Protein AF-A0A6C0JYA4-F1 (afdb_monomer_lite)

Organism: NCBI:txid1070528

Secondary structure (DSSP, 8-state):
-PPPGGGSS----HHHHHHHHHHHHHHTSPPPSSHHHHHHHHHHHHHHHHHHHHHHHHHTT-SS-----TTHHHHGGGS-HHHHHHHHHS-HHHHHHHHHHHHHHHHHHHHHHHHHHH-

Radius of gyration: 18.19 Å; chains: 1; bounding box: 56×25×43 Å

Foldseek 3Di:
DDQADPNDPHRDPVVVVVLVVVLVVLVPDDADPDPLSNVLSVVVSVLVSVQVQQVVCVVVVPPDHDEQDQCCVVCVVSGDPVNVVRVVPDDPVVVVVSVVSNVVVVVSNVCSVCVVVVD

Structure (mmCIF, N/CA/C/O backbone):
data_AF-A0A6C0JYA4-F1
#
_entry.id   AF-A0A6C0JYA4-F1
#
loop_
_atom_site.group_PDB
_atom_site.id
_atom_site.type_symbol
_atom_site.label_atom_id
_atom_site.label_alt_id
_atom_site.label_comp_id
_atom_site.label_asym_id
_atom_site.label_entity_id
_atom_site.label_seq_id
_atom_site.pdbx_PDB_ins_code
_atom_site.Cartn_x
_atom_site.Cartn_y
_atom_site.Cartn_z
_atom_site.occupancy
_atom_site.B_iso_or_equiv
_atom_site.auth_seq_id
_atom_site.auth_comp_id
_atom_site.auth_asym_id
_atom_site.auth_atom_id
_atom_site.pdbx_PDB_model_num
ATOM 1 N N . MET A 1 1 ? 25.668 -7.040 -8.584 1.00 43.50 1 MET A N 1
ATOM 2 C CA . MET A 1 1 ? 25.799 -8.229 -7.714 1.00 43.50 1 MET A CA 1
ATOM 3 C C . MET A 1 1 ? 26.359 -7.741 -6.385 1.00 43.50 1 MET A C 1
ATOM 5 O O . MET A 1 1 ? 27.529 -7.396 -6.336 1.00 43.50 1 MET A O 1
ATOM 9 N N . GLY A 1 2 ? 25.499 -7.531 -5.382 1.00 49.62 2 GLY A N 1
ATOM 10 C CA . GLY A 1 2 ? 25.904 -6.963 -4.088 1.00 49.62 2 GLY A CA 1
ATOM 11 C C . GLY A 1 2 ? 26.675 -7.986 -3.256 1.00 49.62 2 GLY A C 1
ATOM 12 O O . GLY A 1 2 ? 26.340 -9.162 -3.291 1.00 49.62 2 GLY A O 1
ATOM 13 N N . LEU A 1 3 ? 27.725 -7.559 -2.559 1.00 51.03 3 LEU A N 1
ATOM 14 C CA . LEU A 1 3 ? 28.506 -8.406 -1.655 1.00 51.03 3 LEU A CA 1
ATOM 15 C C . LEU A 1 3 ? 27.613 -8.939 -0.522 1.00 51.03 3 LEU A C 1
ATOM 17 O O . LEU A 1 3 ? 26.880 -8.173 0.100 1.00 51.03 3 LEU A O 1
ATOM 21 N N . GLY A 1 4 ? 27.659 -10.251 -0.284 1.00 56.31 4 GLY A N 1
ATOM 22 C CA . GLY A 1 4 ? 26.934 -10.904 0.806 1.00 56.31 4 GLY A CA 1
ATOM 23 C C . GLY A 1 4 ? 27.407 -10.451 2.192 1.00 56.31 4 GLY A C 1
ATOM 24 O O . GLY A 1 4 ? 28.536 -9.988 2.380 1.00 56.31 4 GLY A O 1
ATOM 25 N N . LEU A 1 5 ? 26.518 -10.584 3.173 1.00 59.09 5 LEU A N 1
ATOM 26 C CA . LEU A 1 5 ? 26.707 -10.221 4.571 1.00 59.09 5 LEU A CA 1
ATOM 27 C C . LEU A 1 5 ? 27.910 -10.988 5.148 1.00 59.09 5 LEU A C 1
ATOM 29 O O . LEU A 1 5 ? 27.942 -12.218 5.117 1.00 59.09 5 LEU A O 1
ATOM 33 N N . PHE A 1 6 ? 28.916 -10.270 5.652 1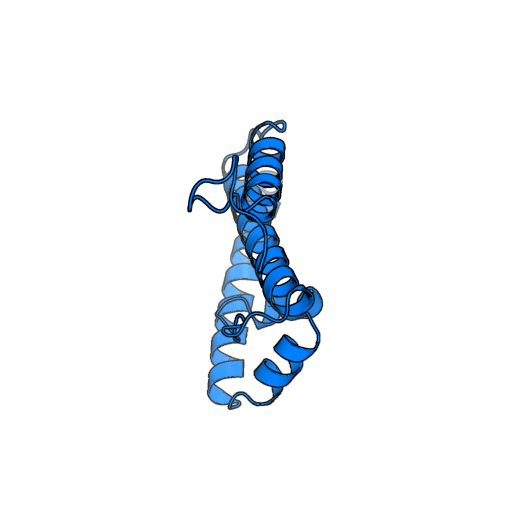.00 71.44 6 PHE A N 1
ATOM 34 C CA . PHE A 1 6 ? 30.147 -10.843 6.225 1.00 71.44 6 PHE A CA 1
ATOM 35 C C . PHE A 1 6 ? 30.900 -11.831 5.308 1.00 71.44 6 PHE A C 1
ATOM 37 O O . PHE A 1 6 ? 31.532 -12.765 5.795 1.00 71.44 6 PHE A O 1
ATOM 44 N N . GLY A 1 7 ? 30.826 -11.666 3.980 1.00 66.00 7 GLY A N 1
ATOM 45 C CA . GLY A 1 7 ? 31.504 -12.570 3.037 1.00 66.00 7 GLY A CA 1
ATOM 46 C C . GLY A 1 7 ? 30.874 -13.966 2.937 1.00 66.00 7 GLY A C 1
ATOM 47 O O . GLY A 1 7 ? 31.467 -14.873 2.360 1.00 66.00 7 GLY A O 1
ATOM 48 N N . THR A 1 8 ? 29.671 -14.141 3.486 1.00 71.75 8 THR A N 1
ATOM 49 C CA . THR A 1 8 ? 28.866 -15.362 3.360 1.00 71.75 8 THR A CA 1
ATOM 50 C C . THR A 1 8 ? 27.921 -15.260 2.152 1.00 71.75 8 THR A C 1
ATOM 52 O O . THR A 1 8 ? 27.666 -14.155 1.667 1.00 71.75 8 THR A O 1
ATOM 55 N N . PRO A 1 9 ? 27.341 -16.374 1.661 1.00 64.31 9 PRO A N 1
ATOM 56 C CA . PRO A 1 9 ? 26.300 -16.329 0.627 1.00 64.31 9 PRO A CA 1
ATOM 57 C C . PRO A 1 9 ? 24.967 -15.733 1.121 1.00 64.31 9 PRO A C 1
ATOM 59 O O . PRO A 1 9 ? 23.997 -15.715 0.365 1.00 64.31 9 PRO A O 1
ATOM 62 N N . LEU A 1 10 ? 24.874 -15.268 2.377 1.00 61.44 10 LEU A N 1
ATOM 63 C CA . LEU A 1 10 ? 23.678 -14.587 2.867 1.00 61.44 10 LEU A CA 1
ATOM 64 C C . LEU A 1 10 ? 23.630 -13.166 2.311 1.00 61.44 10 LEU A C 1
ATOM 66 O O . LEU A 1 10 ? 24.491 -12.340 2.595 1.00 61.44 10 LEU A O 1
ATOM 70 N N . TYR A 1 11 ? 22.570 -12.848 1.581 1.00 66.44 11 TYR A N 1
ATOM 71 C CA . TYR A 1 11 ? 22.277 -11.486 1.153 1.00 66.44 11 TYR A CA 1
ATOM 72 C C . TYR A 1 11 ? 21.347 -10.838 2.175 1.00 66.44 11 TYR A C 1
ATOM 74 O O . TYR A 1 11 ? 20.232 -11.310 2.396 1.00 66.44 11 TYR A O 1
ATOM 82 N N . LEU A 1 12 ? 21.789 -9.749 2.804 1.00 64.75 12 LEU A N 1
ATOM 83 C CA . LEU A 1 12 ? 20.901 -8.947 3.637 1.00 64.75 12 LEU A CA 1
ATOM 84 C C . LEU A 1 12 ? 20.048 -8.066 2.725 1.00 64.75 12 LEU A C 1
ATOM 86 O O . LEU A 1 12 ? 20.562 -7.176 2.049 1.00 64.75 12 LEU A O 1
ATOM 90 N N . ASN A 1 13 ? 18.736 -8.299 2.707 1.00 75.88 13 ASN A N 1
ATOM 91 C CA . ASN A 1 13 ? 17.814 -7.406 2.020 1.00 75.88 13 ASN A CA 1
ATOM 92 C C . ASN A 1 13 ? 17.496 -6.213 2.931 1.00 75.88 13 ASN A C 1
ATOM 94 O O . ASN A 1 13 ? 16.450 -6.173 3.582 1.00 75.88 13 ASN A O 1
ATOM 98 N N . GLU A 1 14 ? 18.421 -5.251 2.980 1.00 71.44 14 GLU A N 1
ATOM 99 C CA . GLU A 1 14 ? 18.302 -3.994 3.737 1.00 71.44 14 GLU A CA 1
ATOM 100 C C . GLU A 1 14 ? 16.938 -3.314 3.534 1.00 71.44 14 GLU A C 1
ATOM 102 O O . GLU A 1 14 ? 16.371 -2.741 4.459 1.00 71.44 14 GLU A O 1
ATOM 107 N N . LYS A 1 15 ? 16.347 -3.464 2.346 1.00 73.25 15 LYS A N 1
ATOM 108 C CA . LYS A 1 15 ? 15.083 -2.840 1.960 1.00 73.25 15 LYS A CA 1
ATOM 109 C C . LYS A 1 15 ? 13.881 -3.513 2.622 1.00 73.25 15 LYS A C 1
ATOM 111 O O . LYS A 1 15 ? 12.986 -2.819 3.098 1.00 73.25 15 LYS A O 1
ATOM 116 N N . CYS A 1 16 ? 13.878 -4.846 2.724 1.00 78.44 16 CYS A N 1
ATOM 117 C CA . CYS A 1 16 ? 12.888 -5.561 3.539 1.00 78.44 16 CYS A CA 1
ATOM 118 C C . CYS A 1 16 ? 13.033 -5.206 5.018 1.00 78.44 16 CYS A C 1
ATOM 120 O O . CYS A 1 16 ? 12.035 -5.105 5.727 1.00 78.44 16 CYS A O 1
ATOM 122 N N . LEU A 1 17 ? 14.263 -4.977 5.474 1.00 82.00 17 LEU A N 1
ATOM 123 C CA . LEU A 1 17 ? 14.544 -4.563 6.842 1.00 82.00 17 LEU A CA 1
ATOM 124 C C . LEU A 1 17 ? 13.944 -3.174 7.117 1.00 82.00 17 LEU A C 1
ATOM 126 O O . LEU A 1 17 ? 13.177 -3.030 8.062 1.00 82.00 17 LEU A O 1
ATOM 130 N N . VAL A 1 18 ? 14.157 -2.203 6.223 1.00 82.81 18 VAL A N 1
ATOM 131 C CA . VAL A 1 18 ? 13.536 -0.866 6.293 1.00 82.81 18 VAL A CA 1
ATOM 132 C C . VAL A 1 18 ? 12.007 -0.943 6.227 1.00 82.81 18 VAL A C 1
ATOM 134 O O . VAL A 1 18 ? 11.328 -0.295 7.020 1.00 82.81 18 VAL A O 1
ATOM 137 N N . PHE A 1 19 ? 11.442 -1.760 5.334 1.00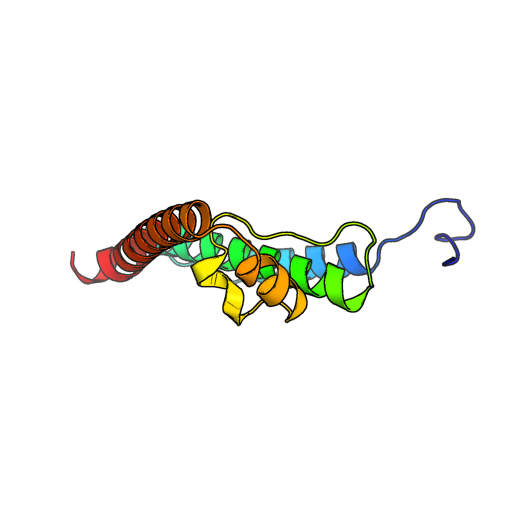 85.38 19 PHE A N 1
ATOM 138 C CA . PHE A 1 19 ? 9.990 -1.929 5.229 1.00 85.38 19 PHE A CA 1
ATOM 139 C C . PHE A 1 19 ? 9.385 -2.566 6.487 1.00 85.38 19 PHE A C 1
ATOM 141 O O . PHE A 1 19 ? 8.383 -2.084 7.012 1.00 85.38 19 PHE A O 1
ATOM 148 N N . SER A 1 20 ? 10.011 -3.620 7.012 1.00 85.38 20 SER A N 1
ATOM 149 C CA . SER A 1 20 ? 9.566 -4.272 8.247 1.00 85.38 20 SER A CA 1
ATOM 150 C C . SER A 1 20 ? 9.689 -3.342 9.458 1.00 85.38 20 SER A C 1
ATOM 152 O O . SER A 1 20 ? 8.767 -3.279 10.269 1.00 85.38 20 SER A O 1
ATOM 154 N N . ALA A 1 21 ? 10.757 -2.540 9.534 1.00 88.12 21 ALA A N 1
ATOM 155 C CA . ALA A 1 21 ? 10.926 -1.509 10.552 1.00 88.12 21 ALA A CA 1
ATOM 156 C C . ALA A 1 21 ? 9.841 -0.424 10.455 1.00 88.12 21 ALA A C 1
ATOM 158 O O . ALA A 1 21 ? 9.292 -0.023 11.477 1.00 88.12 21 ALA A O 1
ATOM 159 N N . PHE A 1 22 ? 9.477 0.008 9.243 1.00 89.19 22 PHE A N 1
ATOM 160 C CA . PHE A 1 22 ? 8.373 0.946 9.023 1.00 89.19 22 PHE A CA 1
ATOM 161 C C . PHE A 1 22 ? 7.031 0.384 9.516 1.00 89.19 22 PHE A C 1
ATOM 163 O O . PHE A 1 22 ? 6.306 1.065 10.241 1.00 89.19 22 PHE A O 1
ATOM 170 N N . VAL A 1 23 ? 6.711 -0.869 9.176 1.00 87.94 23 VAL A N 1
ATOM 171 C CA . VAL A 1 23 ? 5.475 -1.524 9.638 1.00 87.94 23 VAL A CA 1
ATOM 172 C C . VAL A 1 23 ? 5.459 -1.650 11.164 1.00 87.94 23 VAL A C 1
ATOM 174 O O . VAL A 1 23 ? 4.443 -1.346 11.789 1.00 87.94 23 VAL A O 1
ATOM 177 N N . LEU A 1 24 ? 6.586 -2.032 11.776 1.00 89.06 24 LEU A N 1
ATOM 178 C CA . LEU A 1 24 ? 6.731 -2.088 13.233 1.00 89.06 24 LEU A CA 1
ATOM 179 C C . LEU A 1 24 ? 6.554 -0.713 13.883 1.00 89.06 24 LEU A C 1
ATOM 181 O O . LEU A 1 24 ? 5.868 -0.610 14.896 1.00 89.06 24 LEU A O 1
ATOM 185 N N . ALA A 1 25 ? 7.118 0.346 13.302 1.00 90.69 25 ALA A N 1
ATOM 186 C CA . ALA A 1 25 ? 6.967 1.700 13.825 1.00 90.69 25 ALA A CA 1
ATOM 187 C C . ALA A 1 25 ? 5.492 2.124 13.876 1.00 90.69 25 ALA A C 1
ATOM 189 O O . ALA A 1 25 ? 5.055 2.687 14.876 1.00 90.69 25 ALA A O 1
ATOM 190 N N . ILE A 1 26 ? 4.708 1.801 12.842 1.00 88.88 26 ILE A N 1
ATOM 191 C CA . ILE A 1 26 ? 3.266 2.086 12.826 1.00 88.88 26 ILE A CA 1
ATOM 192 C C . ILE A 1 26 ? 2.517 1.223 13.838 1.00 88.88 26 ILE A C 1
ATOM 194 O O . ILE A 1 26 ? 1.629 1.727 14.520 1.00 88.88 26 ILE A O 1
ATOM 198 N N . TYR A 1 27 ? 2.881 -0.055 13.966 1.00 84.94 27 TYR A N 1
ATOM 199 C CA . TYR A 1 27 ? 2.277 -0.947 14.953 1.00 84.94 27 TYR A CA 1
ATOM 200 C C . TYR A 1 27 ? 2.431 -0.422 16.387 1.00 84.94 27 TYR A C 1
ATOM 202 O O . TYR A 1 27 ? 1.545 -0.622 17.202 1.00 84.94 27 TYR A O 1
ATOM 210 N N . TRP A 1 28 ? 3.519 0.274 16.713 1.00 88.12 28 TRP A N 1
ATOM 211 C CA . TRP A 1 28 ? 3.730 0.825 18.056 1.00 88.12 28 TRP A CA 1
ATOM 212 C C . TRP A 1 28 ? 3.069 2.191 18.304 1.00 88.12 28 TRP A C 1
ATOM 214 O O . TRP A 1 28 ? 3.156 2.713 19.417 1.00 88.12 28 TRP A O 1
ATOM 224 N N . LEU A 1 29 ? 2.386 2.777 17.316 1.00 89.25 29 LEU A N 1
ATOM 225 C CA . LEU A 1 29 ? 1.637 4.019 17.515 1.00 89.25 29 LEU A CA 1
ATOM 226 C C . LEU A 1 29 ? 0.400 3.807 18.415 1.00 89.25 29 LEU A C 1
ATOM 228 O O . LEU A 1 29 ? -0.108 2.687 18.545 1.00 89.25 29 LEU A O 1
ATOM 232 N N . PRO A 1 30 ? -0.127 4.879 19.040 1.00 89.12 30 PRO A N 1
ATOM 233 C CA . PRO A 1 30 ? -1.372 4.810 19.794 1.00 89.12 30 PRO A CA 1
ATOM 234 C C . PRO A 1 30 ? -2.511 4.264 18.931 1.00 89.12 30 PRO A C 1
ATOM 236 O O . PRO A 1 30 ? -2.778 4.764 17.837 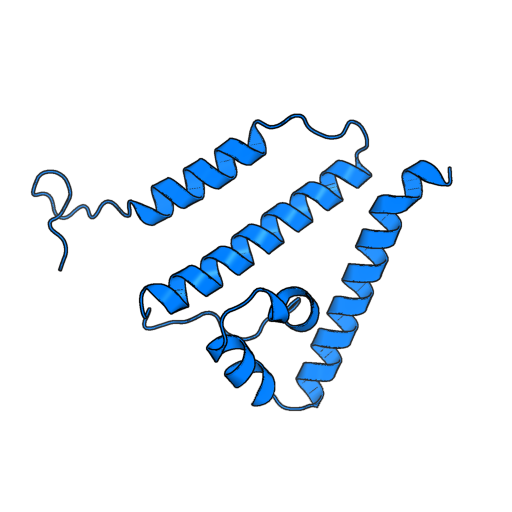1.00 89.12 30 PRO A O 1
ATOM 239 N N . HIS A 1 31 ? -3.199 3.243 19.436 1.00 88.19 31 HIS A N 1
ATOM 240 C CA . HIS A 1 31 ? -4.301 2.620 18.714 1.00 88.19 31 HIS A CA 1
ATOM 241 C C . HIS A 1 31 ? -5.630 3.311 19.040 1.00 88.19 31 HIS A C 1
ATOM 243 O O . HIS A 1 31 ? -5.861 3.661 20.201 1.00 88.19 31 HIS A O 1
ATOM 249 N N . PRO A 1 32 ? -6.547 3.439 18.063 1.00 86.75 32 PRO A N 1
ATOM 250 C CA . PRO A 1 32 ? -7.904 3.899 18.328 1.00 86.75 32 PRO A CA 1
ATOM 251 C C . PRO A 1 32 ? -8.589 3.016 19.377 1.00 86.75 32 PRO A C 1
ATOM 253 O O . PRO A 1 32 ? -8.437 1.793 19.354 1.00 86.75 32 PRO A O 1
ATOM 256 N N . SER A 1 33 ? -9.375 3.609 20.276 1.00 86.00 33 SER A N 1
ATOM 257 C CA . SER A 1 33 ? -10.161 2.852 21.261 1.00 86.00 33 SER A CA 1
ATOM 258 C C . SER A 1 33 ? -11.264 2.029 20.586 1.00 86.00 33 SER A C 1
ATOM 260 O O . SER A 1 33 ? -11.454 0.856 20.913 1.00 86.00 33 SER A O 1
ATOM 262 N N . ASN A 1 34 ? -11.932 2.617 19.590 1.00 90.25 34 ASN A N 1
ATOM 263 C CA . ASN A 1 34 ? -13.040 2.007 18.859 1.00 90.25 34 ASN A CA 1
ATOM 264 C C . ASN A 1 34 ? -12.569 0.880 17.934 1.00 90.25 34 ASN A C 1
ATOM 266 O O . ASN A 1 34 ? -11.674 1.060 17.105 1.00 90.25 34 ASN A O 1
ATOM 270 N N . TYR A 1 35 ? -13.226 -0.278 18.023 1.00 88.88 35 TYR A N 1
ATOM 271 C CA . TYR A 1 35 ? -12.891 -1.455 17.218 1.00 88.88 35 TYR A CA 1
ATOM 272 C C . TYR A 1 35 ? -13.031 -1.201 15.707 1.00 88.88 35 TYR A C 1
ATOM 274 O O . TYR A 1 35 ? -12.181 -1.625 14.927 1.00 88.88 35 TYR A O 1
ATOM 282 N N . GLN A 1 36 ? -14.045 -0.438 15.291 1.00 90.69 36 GLN A N 1
ATOM 283 C CA . GLN A 1 36 ? -14.265 -0.062 13.893 1.00 90.69 36 GLN A CA 1
ATOM 284 C C . GLN A 1 36 ? -13.086 0.745 13.338 1.00 90.69 36 GLN A C 1
ATOM 286 O O . GLN A 1 36 ? -12.598 0.467 12.244 1.00 90.69 36 GLN A O 1
ATOM 291 N N . HIS A 1 37 ? -12.575 1.705 14.113 1.00 90.12 37 HIS A N 1
ATOM 292 C CA . HIS A 1 37 ? -11.415 2.504 13.717 1.00 90.12 37 HIS A CA 1
ATOM 293 C C . HIS A 1 37 ? -10.141 1.661 13.651 1.00 90.12 37 HIS A C 1
ATOM 295 O O . HIS A 1 37 ? -9.354 1.859 12.733 1.00 90.12 37 HIS A O 1
ATOM 301 N N . LYS A 1 38 ? -9.975 0.654 14.522 1.00 91.38 38 LYS A N 1
ATOM 302 C CA . LYS A 1 38 ? -8.867 -0.314 14.402 1.00 91.38 38 LYS A CA 1
ATOM 303 C C . LYS A 1 38 ? -8.900 -1.062 13.066 1.00 91.38 38 LYS A C 1
ATOM 305 O O . LYS A 1 38 ? -7.858 -1.192 12.427 1.00 91.38 38 LYS A O 1
ATOM 310 N N . ILE A 1 39 ? -10.080 -1.511 12.619 1.00 91.75 39 ILE A N 1
ATOM 311 C CA . ILE A 1 39 ? -10.244 -2.178 11.313 1.00 91.75 39 ILE A CA 1
ATOM 312 C C . ILE A 1 39 ? -9.841 -1.234 10.175 1.00 91.75 39 ILE A C 1
ATOM 314 O O . ILE A 1 39 ? -9.075 -1.625 9.293 1.00 91.75 39 ILE A O 1
ATOM 318 N N . VAL A 1 40 ? -10.321 0.013 10.202 1.00 92.56 40 VAL A N 1
ATOM 319 C CA . VAL A 1 40 ? -10.004 1.012 9.171 1.00 92.56 40 VAL A CA 1
ATOM 320 C C . VAL A 1 40 ? -8.504 1.309 9.140 1.00 92.56 40 VAL A C 1
ATOM 322 O O . VAL A 1 40 ? -7.899 1.266 8.070 1.00 92.56 40 VAL A O 1
ATOM 325 N N . THR A 1 41 ? -7.873 1.541 10.294 1.00 91.38 41 THR A N 1
ATOM 326 C CA . THR A 1 41 ? -6.425 1.781 10.384 1.00 91.38 41 THR A CA 1
ATOM 327 C C . THR A 1 41 ? -5.622 0.598 9.841 1.00 91.38 41 THR A C 1
ATOM 329 O O . THR A 1 41 ? -4.698 0.807 9.055 1.00 91.38 41 THR A O 1
ATOM 332 N N . ALA A 1 42 ? -5.992 -0.639 10.187 1.00 91.00 42 ALA A N 1
ATOM 333 C CA . ALA A 1 42 ? -5.330 -1.836 9.670 1.00 91.00 42 ALA A CA 1
ATOM 334 C C . ALA A 1 42 ? -5.464 -1.956 8.142 1.00 91.00 42 ALA A C 1
ATOM 336 O O . ALA A 1 42 ? -4.484 -2.243 7.453 1.00 91.00 42 ALA A O 1
ATOM 337 N N . PHE A 1 43 ? -6.652 -1.679 7.594 1.00 92.50 43 PHE A N 1
ATOM 338 C CA . PHE A 1 43 ? -6.880 -1.681 6.149 1.00 92.50 43 PHE A CA 1
ATOM 339 C C . PHE A 1 43 ? -6.047 -0.612 5.424 1.00 92.50 43 PHE A C 1
ATOM 341 O O . PHE A 1 43 ? -5.455 -0.885 4.376 1.00 92.50 43 PHE A O 1
ATOM 348 N N . VAL A 1 44 ? -5.978 0.604 5.978 1.00 90.69 44 VAL A N 1
ATOM 349 C CA . VAL A 1 44 ? -5.172 1.701 5.423 1.00 90.69 44 VAL A CA 1
ATOM 350 C C . VAL A 1 44 ? -3.689 1.343 5.452 1.00 90.69 44 VAL A C 1
ATOM 352 O O . VAL A 1 44 ? -3.010 1.519 4.442 1.00 90.69 44 VAL A O 1
ATOM 355 N N . LEU A 1 45 ? -3.196 0.780 6.558 1.00 91.56 45 LEU A N 1
ATOM 356 C CA . LEU A 1 45 ? -1.812 0.322 6.673 1.00 91.56 45 LEU A CA 1
ATOM 357 C C . LEU A 1 45 ? -1.487 -0.756 5.632 1.00 91.56 45 LEU A C 1
ATOM 359 O O . LEU A 1 45 ? -0.477 -0.650 4.938 1.00 91.56 45 LEU A O 1
ATOM 363 N N . ALA A 1 46 ? -2.359 -1.754 5.469 1.00 89.88 46 ALA A N 1
ATOM 364 C CA . ALA A 1 46 ? -2.191 -2.797 4.459 1.00 89.88 46 ALA A CA 1
ATOM 365 C C . ALA A 1 46 ? -2.190 -2.224 3.030 1.00 89.88 46 ALA A C 1
ATOM 367 O O . ALA A 1 46 ? -1.349 -2.590 2.208 1.00 89.88 46 ALA A O 1
ATOM 368 N N . SER A 1 47 ? -3.088 -1.280 2.738 1.00 90.88 47 SER A N 1
ATOM 369 C CA . SER A 1 47 ? -3.153 -0.603 1.437 1.00 90.88 47 SER A CA 1
ATOM 370 C C . SER A 1 47 ? -1.896 0.225 1.160 1.00 90.88 47 SER A C 1
ATOM 372 O O . SER A 1 47 ? -1.363 0.187 0.051 1.00 90.88 47 SER A O 1
ATOM 374 N N . LEU A 1 48 ? -1.387 0.935 2.171 1.00 90.38 48 LEU A N 1
ATOM 375 C CA . LEU A 1 48 ? -0.158 1.721 2.081 1.00 90.38 48 LEU A CA 1
ATOM 376 C C . LEU A 1 48 ? 1.058 0.826 1.833 1.00 90.38 48 LEU A C 1
ATOM 378 O O . LEU A 1 48 ? 1.821 1.073 0.902 1.00 90.38 48 LEU A O 1
ATOM 382 N N . ALA A 1 49 ? 1.196 -0.245 2.614 1.00 89.44 49 ALA A N 1
ATOM 383 C CA . ALA A 1 49 ? 2.206 -1.279 2.422 1.00 89.44 49 ALA A CA 1
ATOM 384 C C . ALA A 1 49 ? 2.191 -1.820 0.982 1.00 89.44 49 ALA A C 1
ATOM 386 O O . ALA A 1 49 ? 3.232 -1.910 0.331 1.00 89.44 49 ALA A O 1
ATOM 387 N N . TYR A 1 50 ? 1.001 -2.103 0.450 1.00 87.44 50 TYR A N 1
ATOM 388 C CA . TYR A 1 50 ? 0.833 -2.598 -0.912 1.00 87.44 50 TYR A CA 1
ATOM 389 C C . TYR A 1 50 ? 1.246 -1.583 -1.989 1.00 87.44 50 TYR A C 1
ATOM 391 O O . TYR A 1 50 ? 1.877 -1.940 -2.984 1.00 87.44 50 TYR A O 1
ATOM 399 N N . ILE A 1 51 ? 0.928 -0.301 -1.793 1.00 90.12 51 ILE A N 1
ATOM 400 C CA . ILE A 1 51 ? 1.354 0.782 -2.690 1.00 90.12 51 ILE A CA 1
ATOM 401 C C . ILE A 1 51 ? 2.880 0.945 -2.667 1.00 90.12 51 ILE A C 1
ATOM 403 O O . ILE A 1 51 ? 3.490 1.087 -3.727 1.00 90.12 51 ILE A O 1
ATOM 407 N N . LEU A 1 52 ? 3.500 0.897 -1.484 1.00 89.25 52 LEU A N 1
ATOM 408 C CA . LEU A 1 52 ? 4.954 1.005 -1.331 1.00 89.25 52 LEU A CA 1
ATOM 409 C C . LEU A 1 52 ? 5.686 -0.141 -2.038 1.00 89.25 52 LEU A C 1
ATOM 411 O O . LEU A 1 52 ? 6.686 0.109 -2.707 1.00 89.25 52 LEU A O 1
ATOM 415 N N . M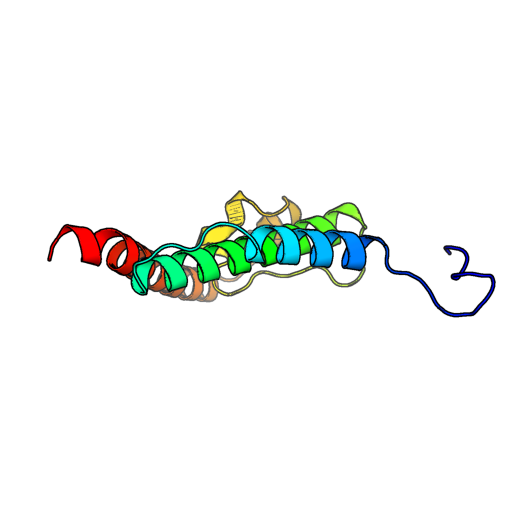ET A 1 53 ? 5.159 -1.368 -1.976 1.00 85.88 53 MET A N 1
ATOM 416 C CA . MET A 1 53 ? 5.710 -2.496 -2.738 1.00 85.88 53 MET A CA 1
ATOM 417 C C . MET A 1 53 ? 5.626 -2.275 -4.256 1.00 85.88 53 MET A C 1
ATOM 419 O O . MET A 1 53 ? 6.581 -2.548 -4.972 1.00 85.88 53 MET A O 1
ATOM 423 N N . ALA A 1 54 ? 4.534 -1.698 -4.767 1.00 88.62 54 ALA A N 1
ATOM 424 C CA . ALA A 1 54 ? 4.447 -1.379 -6.195 1.00 88.62 54 ALA A CA 1
ATOM 425 C C . ALA A 1 54 ? 5.477 -0.316 -6.631 1.00 88.62 54 ALA A C 1
ATOM 427 O O . ALA A 1 54 ? 5.998 -0.375 -7.744 1.00 88.62 54 ALA A O 1
ATOM 428 N N . TRP A 1 55 ? 5.782 0.660 -5.768 1.00 88.31 55 TRP A N 1
ATOM 429 C CA . TRP A 1 55 ? 6.857 1.627 -6.018 1.00 88.31 55 TRP A CA 1
ATOM 430 C C . TRP A 1 55 ? 8.241 1.004 -5.935 1.00 88.31 55 TRP A C 1
ATOM 432 O O . TRP A 1 55 ? 9.104 1.353 -6.735 1.00 88.31 55 TRP A O 1
ATOM 442 N N . TYR A 1 56 ? 8.442 0.079 -5.004 1.00 85.62 56 TYR A N 1
ATOM 443 C CA . TYR A 1 56 ? 9.673 -0.685 -4.889 1.00 85.62 56 TYR A CA 1
ATOM 444 C C . TYR A 1 56 ? 9.996 -1.421 -6.198 1.00 85.62 56 TYR A C 1
ATOM 446 O O . TYR A 1 56 ? 11.078 -1.223 -6.750 1.00 85.62 56 TYR A O 1
ATOM 454 N N . ASP A 1 57 ? 9.037 -2.177 -6.743 1.00 85.50 57 ASP A N 1
ATOM 455 C CA . ASP A 1 57 ? 9.209 -2.919 -8.002 1.00 85.50 57 ASP A CA 1
ATOM 456 C C . ASP A 1 57 ? 9.566 -2.002 -9.178 1.00 85.50 57 ASP A C 1
ATOM 458 O O . ASP A 1 57 ? 10.331 -2.365 -10.076 1.00 85.50 57 ASP A O 1
ATOM 462 N N . TYR A 1 58 ? 8.990 -0.798 -9.183 1.00 86.94 58 TYR A N 1
ATOM 463 C CA . TYR A 1 58 ? 9.240 0.202 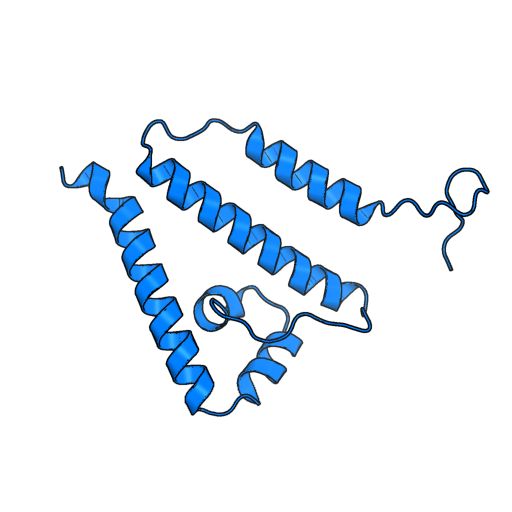-10.211 1.00 86.94 58 TYR A CA 1
ATOM 464 C C . TYR A 1 58 ? 10.632 0.830 -10.074 1.00 86.94 58 TYR A C 1
ATOM 466 O O . TYR A 1 58 ? 11.369 0.882 -11.055 1.00 86.94 58 TYR A O 1
ATOM 474 N N . LEU A 1 59 ? 11.003 1.281 -8.870 1.00 87.00 59 LEU A N 1
ATOM 475 C CA . LEU A 1 59 ? 12.275 1.964 -8.606 1.00 87.00 59 LEU A CA 1
ATOM 476 C C . LEU A 1 59 ? 13.489 1.052 -8.797 1.00 87.00 59 LEU A C 1
ATOM 478 O O . LEU A 1 59 ? 14.546 1.531 -9.197 1.00 87.00 59 LEU A O 1
ATOM 482 N N . TYR A 1 60 ? 13.344 -0.243 -8.515 1.00 82.19 60 TYR A N 1
ATOM 483 C CA . TYR A 1 60 ? 14.434 -1.214 -8.617 1.00 82.19 60 TYR A CA 1
ATOM 484 C C . TYR A 1 60 ? 14.387 -2.084 -9.872 1.00 82.19 60 TYR A C 1
ATOM 486 O O . TYR A 1 60 ? 15.166 -3.030 -9.958 1.00 82.19 60 TYR A O 1
ATOM 494 N N . ASP A 1 61 ? 13.509 -1.760 -10.826 1.00 83.25 61 ASP A N 1
ATOM 495 C CA . ASP A 1 61 ? 13.390 -2.461 -12.109 1.00 83.25 61 ASP A CA 1
ATOM 496 C C . ASP A 1 61 ? 13.318 -3.988 -11.942 1.00 83.25 61 ASP A C 1
ATOM 498 O O . ASP A 1 61 ? 14.046 -4.757 -12.570 1.00 83.25 61 ASP A O 1
ATOM 502 N N . CYS A 1 62 ? 12.463 -4.435 -11.016 1.00 78.81 62 CYS A N 1
ATOM 503 C CA . CYS A 1 62 ? 12.290 -5.857 -10.753 1.00 78.81 62 CYS A CA 1
ATOM 504 C C . CYS A 1 62 ? 11.713 -6.565 -11.988 1.00 78.81 62 CYS A C 1
ATOM 506 O O . CYS A 1 62 ? 10.839 -6.028 -12.666 1.00 78.81 62 CYS A O 1
ATOM 508 N N . THR A 1 63 ? 12.181 -7.788 -12.263 1.00 78.75 63 THR A N 1
ATOM 509 C CA . THR A 1 63 ? 11.734 -8.590 -13.417 1.00 78.75 63 THR A CA 1
ATOM 510 C C . THR A 1 63 ? 10.234 -8.888 -13.360 1.00 78.75 63 THR A C 1
ATOM 512 O O . THR A 1 63 ? 9.538 -8.739 -14.362 1.00 78.75 63 THR A O 1
ATOM 515 N N . ASP A 1 64 ? 9.729 -9.234 -12.174 1.00 77.69 64 ASP A N 1
ATOM 516 C CA . ASP A 1 64 ? 8.300 -9.356 -11.899 1.00 77.69 64 ASP A CA 1
ATOM 517 C C . ASP A 1 64 ? 7.805 -8.104 -11.176 1.00 77.69 64 ASP A C 1
ATOM 519 O O . ASP A 1 64 ? 8.121 -7.876 -10.011 1.00 77.69 64 ASP A O 1
ATOM 523 N N . ARG A 1 65 ? 7.022 -7.285 -11.885 1.00 81.94 65 ARG A N 1
ATOM 524 C CA . ARG A 1 65 ? 6.391 -6.076 -11.335 1.00 81.94 65 ARG A CA 1
ATOM 525 C C . ARG A 1 65 ? 4.924 -6.315 -11.031 1.00 81.94 65 ARG A C 1
ATOM 527 O O . ARG A 1 65 ? 4.199 -6.810 -11.904 1.00 81.94 65 ARG A O 1
ATOM 534 N N . PHE A 1 66 ? 4.455 -5.826 -9.883 1.00 79.06 66 PHE A N 1
ATOM 535 C CA . PHE A 1 66 ? 3.042 -5.873 -9.510 1.00 79.06 66 PHE A CA 1
ATOM 536 C C . PHE A 1 66 ? 2.109 -5.377 -10.627 1.00 79.06 66 PHE A C 1
ATOM 538 O O . PHE A 1 66 ? 2.181 -4.242 -11.113 1.00 79.06 66 PHE A O 1
ATOM 545 N N . GLY A 1 67 ? 1.211 -6.272 -11.040 1.00 80.88 67 GLY A N 1
ATOM 546 C CA . GLY A 1 67 ? 0.170 -6.018 -12.024 1.00 80.88 67 GLY A CA 1
ATOM 547 C C . GLY A 1 67 ? -1.121 -5.476 -11.403 1.00 80.88 67 GLY A C 1
ATOM 548 O O . GLY A 1 67 ? -1.233 -5.345 -10.186 1.00 80.88 67 GLY A O 1
ATOM 549 N N . PRO A 1 68 ? -2.115 -5.152 -12.238 1.00 83.75 68 PRO A N 1
ATOM 550 C CA . PRO A 1 68 ? -3.398 -4.642 -11.781 1.00 83.75 68 PRO A CA 1
ATOM 551 C C . PRO A 1 68 ? -4.164 -5.674 -10.937 1.00 83.75 68 PRO A C 1
ATOM 553 O O . PRO A 1 68 ? -4.378 -6.803 -11.371 1.00 83.75 68 PRO A O 1
ATOM 556 N N . THR A 1 69 ? -4.608 -5.266 -9.746 1.00 85.38 69 THR A N 1
ATOM 557 C CA . THR A 1 69 ? -5.304 -6.123 -8.768 1.00 85.38 69 THR A CA 1
ATOM 558 C C . THR A 1 69 ? -6.693 -5.603 -8.402 1.00 85.38 69 THR A C 1
ATOM 560 O O . THR A 1 69 ? -7.088 -4.503 -8.797 1.00 85.38 69 THR A O 1
ATOM 563 N N . PHE A 1 70 ? -7.423 -6.372 -7.588 1.00 82.00 70 PHE A N 1
ATOM 564 C CA . PHE A 1 70 ? -8.522 -5.843 -6.774 1.00 82.00 70 PHE A CA 1
ATOM 565 C C . PHE A 1 70 ? -7.997 -4.693 -5.887 1.00 82.00 70 PHE A C 1
ATOM 567 O O . PHE A 1 70 ? -6.827 -4.717 -5.498 1.00 82.00 70 PHE A O 1
ATOM 574 N N . LEU A 1 71 ? -8.803 -3.651 -5.640 1.00 86.62 71 LEU A N 1
ATOM 575 C CA . LEU A 1 71 ? -8.382 -2.337 -5.102 1.00 86.62 71 LEU A CA 1
ATOM 576 C C . LEU A 1 71 ? -7.547 -1.482 -6.063 1.00 86.62 71 LEU A C 1
ATOM 578 O O . LEU A 1 71 ? -7.038 -0.413 -5.702 1.00 86.62 71 LEU A O 1
ATOM 582 N N . GLY A 1 72 ? -7.381 -1.951 -7.299 1.00 84.62 72 GLY A N 1
ATOM 583 C CA . GLY A 1 72 ? -6.566 -1.301 -8.306 1.00 84.62 72 GLY A CA 1
ATOM 584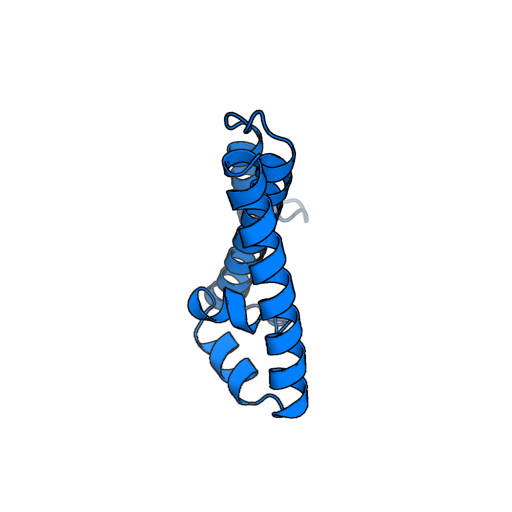 C C . GLY A 1 72 ? -7.145 0.011 -8.814 1.00 84.62 72 GLY A C 1
ATOM 585 O O . GLY A 1 72 ? -6.353 0.849 -9.220 1.00 84.62 72 GLY A O 1
ATOM 586 N N . TRP A 1 73 ? -8.466 0.215 -8.776 1.00 87.81 73 TRP A N 1
ATOM 587 C CA . TRP A 1 73 ? -9.103 1.473 -9.175 1.00 87.81 73 TRP A CA 1
ATOM 588 C C . TRP A 1 73 ? -8.974 2.529 -8.069 1.00 87.81 73 TRP A C 1
ATOM 590 O O . TRP A 1 73 ? -8.630 3.673 -8.362 1.00 87.81 73 TRP A O 1
ATOM 600 N N . LEU A 1 74 ? -9.151 2.127 -6.807 1.00 88.19 74 LEU A N 1
ATOM 601 C CA . LEU A 1 74 ? -9.059 2.996 -5.630 1.00 88.19 74 LEU A CA 1
ATOM 602 C C . LEU A 1 74 ? -7.623 3.475 -5.370 1.00 88.19 74 LEU A C 1
ATOM 604 O O . LEU A 1 74 ? -7.390 4.655 -5.126 1.00 88.19 74 LEU A O 1
ATOM 608 N N . THR A 1 75 ? -6.641 2.575 -5.464 1.00 88.44 75 THR A N 1
ATOM 609 C CA . THR A 1 75 ? -5.236 2.873 -5.115 1.00 88.44 75 THR A CA 1
ATOM 610 C C . THR A 1 75 ? -4.368 3.297 -6.303 1.00 88.44 75 THR A C 1
ATOM 612 O O . THR A 1 75 ? -3.215 3.683 -6.116 1.00 88.44 75 THR A O 1
ATOM 615 N N . MET A 1 76 ? -4.898 3.263 -7.534 1.00 88.19 76 MET A N 1
ATOM 616 C CA . MET A 1 76 ? -4.136 3.498 -8.773 1.00 88.19 76 MET A CA 1
ATOM 617 C C . MET A 1 76 ? -3.345 4.802 -8.793 1.00 88.19 76 MET A C 1
ATOM 619 O O . MET A 1 76 ? -2.262 4.885 -9.368 1.00 88.19 76 MET A O 1
ATOM 623 N N . TRP A 1 77 ? -3.941 5.839 -8.217 1.00 87.50 77 TRP A N 1
ATOM 624 C CA . TRP A 1 77 ? -3.444 7.206 -8.258 1.00 87.50 77 TRP A CA 1
ATOM 625 C C . TRP A 1 77 ? -2.119 7.329 -7.510 1.00 87.50 77 TRP A C 1
ATOM 627 O O . TRP A 1 77 ? -1.241 8.076 -7.932 1.00 87.50 77 TRP A O 1
ATOM 637 N N . PHE A 1 78 ? -1.950 6.510 -6.472 1.00 90.12 78 PHE A N 1
ATOM 638 C CA . PHE A 1 78 ? -0.747 6.443 -5.657 1.00 90.12 78 PHE A CA 1
ATOM 639 C C . PHE A 1 78 ? 0.298 5.466 -6.196 1.00 90.12 78 PHE A C 1
ATOM 641 O O . PHE A 1 78 ? 1.387 5.407 -5.643 1.00 90.12 78 PHE A O 1
ATOM 648 N N . LYS A 1 79 ? 0.004 4.703 -7.257 1.00 89.81 79 LYS A N 1
ATOM 649 C CA . LYS A 1 79 ? 0.925 3.729 -7.866 1.00 89.81 79 LYS A CA 1
ATOM 650 C C . LYS A 1 79 ? 1.712 4.337 -9.046 1.00 89.81 79 LYS A C 1
ATOM 652 O O . LYS A 1 79 ? 1.265 5.328 -9.638 1.00 89.81 79 LYS A O 1
ATOM 657 N N . PRO A 1 80 ? 2.871 3.756 -9.422 1.00 90.31 80 PRO A N 1
ATOM 658 C CA . PRO A 1 80 ? 3.720 4.268 -10.503 1.00 90.31 80 PRO A CA 1
ATOM 659 C C . PRO A 1 80 ? 3.033 4.261 -11.881 1.00 90.31 80 PRO A C 1
ATOM 661 O O . PRO A 1 80 ? 2.068 3.538 -12.135 1.00 90.31 80 PRO A O 1
ATOM 664 N N . ALA A 1 81 ? 3.548 5.068 -12.815 1.00 88.75 81 ALA A N 1
ATOM 665 C CA . ALA A 1 81 ? 2.918 5.297 -14.121 1.00 88.75 81 ALA A CA 1
ATOM 666 C C . ALA A 1 81 ? 2.799 4.032 -14.990 1.00 88.75 81 ALA A C 1
ATOM 668 O O . ALA A 1 81 ? 1.853 3.896 -15.764 1.00 88.75 81 ALA A O 1
ATOM 669 N N . GLU A 1 82 ? 3.726 3.087 -14.860 1.00 86.75 82 GLU A N 1
ATOM 670 C CA . GLU A 1 82 ? 3.665 1.812 -15.576 1.00 86.75 82 GLU A CA 1
ATOM 671 C C . GLU A 1 82 ? 2.465 0.957 -15.151 1.00 86.75 82 GLU A C 1
ATOM 673 O O . GLU A 1 82 ? 1.790 0.374 -16.002 1.00 86.75 82 GLU A O 1
ATOM 678 N N . TYR A 1 83 ? 2.126 0.961 -13.859 1.00 88.88 83 TYR A N 1
ATOM 679 C CA . TYR A 1 83 ? 0.920 0.304 -13.360 1.00 88.88 83 TYR A CA 1
ATOM 680 C C . TYR A 1 83 ? -0.327 0.877 -14.042 1.00 88.88 83 TYR A C 1
ATOM 682 O O . TYR A 1 83 ? -1.202 0.125 -14.469 1.00 88.88 83 TYR A O 1
ATOM 690 N N . ARG A 1 84 ? -0.387 2.205 -14.232 1.00 87.25 84 ARG A N 1
ATOM 691 C CA . ARG A 1 84 ? -1.483 2.857 -14.971 1.00 87.25 84 ARG A CA 1
ATOM 692 C C . ARG A 1 84 ? -1.549 2.404 -16.428 1.00 87.25 84 ARG A C 1
ATOM 694 O O . ARG A 1 84 ? -2.644 2.202 -16.945 1.00 87.25 84 ARG A O 1
ATOM 701 N N . LYS A 1 85 ? -0.407 2.199 -17.090 1.00 89.00 85 LYS A N 1
ATOM 702 C CA . LYS A 1 85 ? -0.376 1.663 -18.463 1.00 89.00 85 LYS A CA 1
ATOM 703 C C . LYS A 1 85 ? -0.958 0.247 -18.519 1.00 89.00 85 LYS A C 1
ATOM 705 O O . LYS A 1 85 ? -1.844 0.006 -19.336 1.00 89.00 85 LYS A O 1
ATOM 710 N N . LYS A 1 86 ? -0.544 -0.645 -17.607 1.00 88.94 86 LYS A N 1
ATOM 711 C CA . LYS A 1 86 ? -1.103 -2.009 -17.482 1.00 88.94 86 LYS A CA 1
ATOM 712 C C . LYS A 1 86 ? -2.589 -1.998 -17.108 1.00 88.94 86 LYS A C 1
ATOM 714 O O . LYS A 1 86 ? -3.362 -2.826 -17.578 1.00 88.94 86 LYS A O 1
ATOM 719 N N . TRP A 1 87 ? -3.017 -1.036 -16.293 1.00 88.50 87 TRP A N 1
ATOM 720 C CA . TRP A 1 87 ? -4.432 -0.832 -16.001 1.00 88.50 87 TRP A CA 1
ATOM 721 C C . TRP A 1 87 ? -5.219 -0.430 -17.249 1.00 88.50 87 TRP A C 1
ATOM 723 O O . TRP A 1 87 ? -6.296 -0.955 -17.520 1.00 88.50 87 TRP A O 1
ATOM 733 N N . ASN A 1 88 ? -4.684 0.495 -18.041 1.00 87.75 88 ASN A N 1
ATOM 734 C CA . ASN A 1 88 ? -5.360 0.992 -19.230 1.00 87.75 88 ASN A CA 1
ATOM 735 C C . ASN A 1 88 ? -5.451 -0.058 -20.341 1.00 87.75 88 ASN A C 1
ATOM 737 O O . ASN A 1 88 ? -6.447 -0.047 -21.063 1.00 87.75 88 ASN A O 1
ATOM 741 N N . SER A 1 89 ? -4.511 -1.001 -20.424 1.00 90.94 89 SER A N 1
ATOM 742 C CA . SER A 1 89 ? -4.578 -2.117 -21.373 1.00 90.94 89 SER A CA 1
ATOM 743 C C . SER A 1 89 ? -5.561 -3.230 -20.979 1.00 90.94 89 SER A C 1
ATOM 745 O O . SER A 1 89 ? -5.886 -4.066 -21.818 1.00 90.94 89 SER A O 1
ATOM 747 N N . LEU A 1 90 ? -6.092 -3.244 -19.747 1.00 89.62 90 LEU A N 1
ATOM 748 C CA . LEU A 1 90 ? -7.078 -4.252 -19.335 1.00 89.62 90 LEU A CA 1
ATOM 749 C C . LEU A 1 90 ? -8.401 -4.143 -20.117 1.00 89.62 90 LEU A C 1
ATOM 751 O O . LEU A 1 90 ? -8.905 -3.027 -20.333 1.00 89.62 90 LEU A O 1
ATOM 755 N N . PRO A 1 91 ? -9.049 -5.286 -20.427 1.00 93.38 91 PRO A N 1
ATOM 756 C CA . PRO A 1 91 ? -10.390 -5.301 -20.995 1.00 93.38 91 PRO A CA 1
ATOM 757 C C . PRO A 1 91 ? -11.406 -4.603 -20.082 1.00 93.38 91 PRO A C 1
ATOM 759 O O . PRO A 1 91 ? -11.367 -4.711 -18.852 1.00 93.38 91 PRO A O 1
ATOM 762 N N . THR A 1 92 ? -12.377 -3.922 -20.690 1.00 92.00 92 THR A N 1
ATOM 763 C CA . THR A 1 92 ? -13.398 -3.128 -19.981 1.00 92.00 92 THR A CA 1
ATOM 764 C C . THR A 1 92 ? -14.239 -3.952 -19.004 1.00 92.00 92 THR A C 1
ATOM 766 O O . THR A 1 92 ? -14.661 -3.427 -17.974 1.00 92.00 92 THR A O 1
ATOM 769 N N . LYS A 1 93 ? -14.431 -5.250 -19.277 1.00 93.25 93 LYS A N 1
ATOM 770 C CA . LYS A 1 93 ? -15.118 -6.194 -18.383 1.00 93.25 93 LYS A CA 1
ATOM 771 C C . LYS A 1 93 ? -14.451 -6.259 -17.004 1.00 93.25 93 LYS A C 1
ATOM 773 O O . LYS A 1 93 ? -15.126 -6.067 -15.997 1.00 93.25 93 LYS A O 1
ATOM 778 N N . TYR A 1 94 ? -13.132 -6.446 -16.955 1.00 91.19 94 TYR A N 1
ATOM 779 C CA . TYR A 1 94 ? -12.385 -6.531 -15.695 1.00 91.19 94 TYR A CA 1
ATOM 780 C C . TYR A 1 94 ? -12.322 -5.184 -14.977 1.00 91.19 94 TYR A C 1
ATOM 782 O O . TYR A 1 94 ? -12.518 -5.132 -13.766 1.00 91.19 94 TYR A O 1
ATOM 790 N N . LYS A 1 95 ? -12.159 -4.080 -15.719 1.00 91.62 95 LYS A N 1
ATOM 791 C CA . LYS A 1 95 ? -12.209 -2.725 -15.142 1.00 91.62 95 LYS A CA 1
ATOM 792 C C . LYS A 1 95 ? -13.525 -2.459 -14.407 1.00 91.62 95 LYS A C 1
ATOM 794 O O . LYS A 1 95 ? -13.504 -1.867 -13.333 1.00 91.62 95 LYS A O 1
ATOM 799 N N . LYS A 1 96 ? -14.662 -2.899 -14.962 1.00 92.88 96 LYS A N 1
ATOM 800 C CA . LYS A 1 96 ? -15.978 -2.765 -14.312 1.00 92.88 96 LYS A CA 1
ATOM 801 C C . LYS A 1 96 ? -16.082 -3.605 -13.040 1.00 92.88 96 LYS A C 1
ATOM 803 O O . LYS A 1 96 ? -16.571 -3.093 -12.041 1.00 92.88 96 LYS A O 1
ATOM 808 N N . ILE A 1 97 ? -15.600 -4.849 -13.071 1.00 93.50 97 ILE A N 1
ATOM 809 C CA . ILE A 1 97 ? -15.607 -5.745 -11.903 1.00 93.50 97 ILE A CA 1
ATOM 810 C C . ILE A 1 97 ? -14.782 -5.141 -10.766 1.00 93.50 97 ILE A C 1
ATOM 812 O O . ILE A 1 97 ? -15.293 -4.982 -9.662 1.00 93.50 97 ILE A O 1
ATOM 816 N N . VAL A 1 98 ? -13.537 -4.746 -11.048 1.00 92.62 98 VAL A N 1
ATOM 817 C CA . VAL A 1 98 ? -12.662 -4.153 -10.030 1.00 92.62 98 VAL A CA 1
ATOM 818 C C . VAL A 1 98 ? -13.246 -2.838 -9.522 1.00 92.62 98 VAL A C 1
ATOM 820 O O . VAL A 1 98 ? -13.295 -2.627 -8.322 1.00 92.62 98 VAL A O 1
ATOM 823 N N . ARG A 1 99 ? -13.784 -1.979 -10.396 1.00 92.19 99 ARG A N 1
ATOM 824 C CA . ARG A 1 99 ? -14.447 -0.745 -9.953 1.00 92.19 99 ARG A CA 1
ATOM 825 C C . ARG A 1 99 ? -15.638 -1.020 -9.030 1.00 92.19 99 ARG A C 1
ATOM 827 O O . ARG A 1 99 ? -15.797 -0.313 -8.045 1.00 92.19 99 ARG A O 1
ATOM 834 N N . GLY A 1 100 ? -16.469 -2.016 -9.337 1.00 93.69 100 GLY A N 1
ATOM 835 C CA . GLY A 1 100 ? -17.592 -2.398 -8.477 1.00 93.69 100 GLY A CA 1
ATOM 836 C C . GLY A 1 100 ? -17.123 -2.874 -7.103 1.00 93.69 100 GLY A C 1
ATOM 837 O O . GLY A 1 100 ? -17.615 -2.389 -6.088 1.00 93.69 100 GLY A O 1
ATOM 838 N N . PHE A 1 101 ? -16.124 -3.757 -7.075 1.00 93.56 101 PHE A N 1
ATOM 839 C CA . PHE A 1 101 ? -15.502 -4.233 -5.839 1.00 93.56 101 PHE A CA 1
ATOM 840 C C . PHE A 1 101 ? -14.924 -3.080 -5.006 1.00 93.56 101 PHE A C 1
ATOM 842 O O . PHE A 1 101 ? -15.211 -2.964 -3.817 1.00 93.56 101 PHE A O 1
ATOM 849 N N . ASP A 1 102 ? -14.176 -2.182 -5.645 1.00 91.12 102 ASP A N 1
ATOM 850 C CA . ASP A 1 102 ? -13.540 -1.040 -4.993 1.00 91.12 102 ASP A CA 1
ATOM 851 C C . ASP A 1 102 ? -14.569 -0.054 -4.416 1.00 91.12 102 ASP A C 1
ATOM 853 O O . ASP A 1 102 ? -14.354 0.485 -3.333 1.00 91.12 102 ASP A O 1
ATOM 857 N N . ILE A 1 103 ? -15.705 0.155 -5.094 1.00 94.50 103 ILE A N 1
ATOM 858 C CA . ILE A 1 103 ? -16.811 0.982 -4.581 1.00 94.50 103 ILE A CA 1
ATOM 859 C C . ILE A 1 103 ? -17.433 0.344 -3.338 1.00 94.50 103 ILE A C 1
ATOM 861 O O . ILE A 1 103 ? -17.667 1.047 -2.358 1.00 94.50 103 ILE A O 1
ATOM 865 N N . VAL A 1 104 ? -17.690 -0.968 -3.354 1.00 95.62 104 VAL A N 1
ATOM 866 C CA . VAL A 1 104 ? -18.244 -1.676 -2.188 1.00 95.62 104 VAL A CA 1
ATOM 867 C C . VAL A 1 104 ? -17.305 -1.537 -0.993 1.00 95.62 104 VAL A C 1
ATOM 869 O O . VAL A 1 104 ? -17.743 -1.117 0.074 1.00 95.62 104 VAL A O 1
ATOM 872 N N . ILE A 1 105 ? -16.008 -1.793 -1.192 1.00 94.06 105 ILE A N 1
ATOM 873 C CA . ILE A 1 105 ? -14.981 -1.639 -0.153 1.00 94.06 105 ILE A CA 1
ATOM 874 C C . ILE A 1 105 ? -14.967 -0.202 0.386 1.00 94.06 105 ILE A C 1
ATOM 876 O O . ILE A 1 105 ? -14.972 -0.002 1.600 1.00 94.06 105 ILE A O 1
ATOM 880 N N . LEU A 1 106 ? -14.979 0.801 -0.498 1.00 93.56 106 LEU A N 1
ATOM 881 C CA . LEU A 1 106 ? -14.971 2.209 -0.103 1.00 93.56 106 LEU A CA 1
ATOM 882 C C . LEU A 1 106 ? -16.192 2.559 0.755 1.00 93.56 106 LEU A C 1
ATOM 884 O O . LEU A 1 106 ? -16.043 3.184 1.802 1.00 93.56 106 LEU A O 1
ATOM 888 N N . MET A 1 107 ? -17.385 2.118 0.351 1.00 94.94 107 MET A N 1
ATOM 889 C CA . MET A 1 107 ? -18.613 2.327 1.120 1.00 94.94 107 MET A CA 1
ATOM 890 C C . MET A 1 107 ? -18.552 1.637 2.486 1.00 94.94 107 MET A C 1
ATOM 892 O O . MET A 1 107 ? -18.954 2.233 3.482 1.00 94.94 107 MET A O 1
ATOM 896 N N . THR A 1 108 ? -18.003 0.421 2.564 1.00 93.81 108 THR A N 1
ATOM 897 C CA . THR A 1 108 ? -17.799 -0.283 3.838 1.00 93.81 108 THR A CA 1
ATOM 898 C C . THR A 1 108 ? -16.846 0.477 4.760 1.00 93.81 108 THR A C 1
ATOM 900 O O . THR A 1 108 ? -17.150 0.649 5.937 1.00 93.81 108 THR A O 1
ATOM 903 N N . ILE A 1 109 ? -15.719 0.978 4.246 1.00 93.81 109 ILE A N 1
ATOM 904 C CA . ILE A 1 109 ? -14.739 1.740 5.038 1.00 93.81 109 ILE A CA 1
ATOM 905 C C . ILE A 1 109 ? -15.327 3.062 5.523 1.00 93.81 109 ILE A C 1
ATOM 907 O O . ILE A 1 109 ? -15.137 3.421 6.686 1.00 93.81 109 ILE A O 1
ATOM 911 N N . LEU A 1 110 ? -16.061 3.774 4.663 1.00 93.75 110 LEU A N 1
ATOM 912 C CA . LEU A 1 110 ? -16.760 5.000 5.047 1.00 93.75 110 LEU A CA 1
ATOM 913 C C . LEU A 1 110 ? -17.794 4.701 6.135 1.00 93.75 110 LEU A C 1
ATOM 915 O O . LEU A 1 110 ? -17.798 5.365 7.167 1.00 93.75 110 LEU A O 1
ATOM 919 N N . GLY A 1 111 ? -18.591 3.645 5.958 1.00 93.00 111 GLY A N 1
ATOM 920 C CA . GLY A 1 111 ? -19.525 3.164 6.970 1.00 93.00 111 GLY A CA 1
ATOM 921 C C . GLY A 1 111 ? -18.835 2.910 8.309 1.00 93.00 111 GLY A C 1
ATOM 922 O O . GLY A 1 111 ? -19.223 3.504 9.304 1.00 93.00 111 GLY A O 1
ATOM 923 N N . LEU A 1 112 ? -17.763 2.114 8.340 1.00 92.31 112 LEU A N 1
ATOM 924 C CA . LEU A 1 112 ? -17.013 1.817 9.570 1.00 92.31 112 LEU A CA 1
ATOM 925 C C . LEU A 1 112 ? -16.380 3.059 10.210 1.00 92.31 112 LEU A C 1
ATOM 927 O O . LEU A 1 112 ? -16.309 3.148 11.434 1.00 92.31 112 LEU A O 1
ATOM 931 N N . THR A 1 113 ? -15.929 4.014 9.398 1.00 92.12 113 THR A N 1
ATOM 932 C CA . THR A 1 113 ? -15.341 5.268 9.885 1.00 92.12 113 THR A CA 1
ATOM 933 C C . THR A 1 113 ? -16.379 6.129 10.601 1.00 92.12 113 THR A C 1
ATOM 935 O O . THR A 1 113 ? -16.100 6.624 11.693 1.00 92.12 113 THR A O 1
ATOM 938 N N . PHE A 1 114 ? -17.568 6.289 10.008 1.00 92.88 114 PHE A N 1
ATOM 939 C CA . PHE A 1 114 ? -18.606 7.200 10.501 1.00 92.88 114 PHE A CA 1
ATOM 940 C C . PHE A 1 114 ? -19.611 6.557 11.465 1.00 92.88 114 PHE A C 1
ATOM 942 O O . PHE A 1 114 ? -20.208 7.268 12.267 1.00 92.88 114 PHE A O 1
ATOM 949 N N . TYR A 1 115 ? -19.765 5.231 11.446 1.00 90.56 115 TYR A N 1
ATOM 950 C CA . TYR A 1 115 ? -20.671 4.485 12.325 1.00 90.56 115 TYR A CA 1
ATOM 951 C C . TYR A 1 115 ? -20.586 4.873 13.815 1.00 90.56 115 TYR A C 1
ATOM 953 O O . TYR A 1 115 ? -21.634 5.158 14.388 1.00 90.56 115 TYR A O 1
ATOM 961 N N . PRO A 1 116 ? -19.397 4.958 14.455 1.00 86.88 116 PRO A N 1
ATOM 962 C CA . PRO A 1 116 ? -19.305 5.303 15.879 1.00 86.88 116 PRO A CA 1
ATOM 963 C C . PRO A 1 116 ? -19.637 6.769 16.207 1.00 86.88 116 PRO A C 1
ATOM 965 O O . PRO A 1 116 ? -19.599 7.137 17.372 1.00 86.88 116 PRO A O 1
ATOM 968 N N . TYR A 1 117 ? -19.902 7.617 15.209 1.00 86.38 117 TYR A N 1
ATOM 969 C CA . TYR A 1 117 ? -20.301 9.016 15.410 1.00 86.38 117 TYR A CA 1
ATOM 970 C C . TYR A 1 117 ? -21.808 9.244 15.221 1.00 86.38 117 TYR A C 1
ATOM 972 O O . TYR A 1 117 ? -22.293 10.338 15.493 1.00 86.38 117 TYR A O 1
ATOM 980 N N . ILE A 1 118 ? -22.532 8.248 14.702 1.00 85.62 118 ILE A N 1
ATOM 981 C CA . ILE A 1 118 ? -23.976 8.326 14.420 1.00 85.62 118 ILE A CA 1
ATOM 982 C C . ILE A 1 118 ? -24.798 7.653 15.533 1.00 85.62 118 ILE A C 1
ATOM 984 O O . ILE A 1 118 ? -25.981 7.958 15.683 1.00 85.62 118 ILE A O 1
ATOM 988 N N . LEU A 1 119 ? -24.181 6.746 16.292 1.00 66.94 119 LEU A N 1
ATOM 989 C CA . LEU A 1 119 ? -24.796 5.913 17.327 1.00 66.94 119 LEU A CA 1
ATOM 990 C C . LEU A 1 119 ? -24.237 6.292 18.699 1.00 66.94 119 LEU A C 1
ATOM 992 O O . LEU A 1 119 ? -25.045 6.376 19.647 1.00 66.94 119 LEU A O 1
#

pLDDT: mean 85.28, std 9.96, range [43.5, 95.62]

Sequence (119 aa):
MGLGLFGTPLYLNEKCLVFSAFVLAIYWLPHPSNYQHKIVTAFVLASLAYILMAWYDYLYDCTDRFGPTFLGWLTMWFKPAEYRKKWNSLPTKYKKIVRGFDIVILMTILGLTFYPYIL